Protein AF-A0A6N7LZD3-F1 (afdb_monomer_lite)

Structure (mmCIF, N/CA/C/O backbone):
data_AF-A0A6N7LZD3-F1
#
_entry.id   AF-A0A6N7LZD3-F1
#
loop_
_atom_site.group_PDB
_atom_site.id
_atom_site.type_symbol
_atom_site.label_atom_id
_atom_site.label_alt_id
_atom_site.label_comp_id
_atom_site.label_asym_id
_atom_site.label_entity_id
_atom_site.label_seq_id
_atom_site.pdbx_PDB_ins_code
_atom_site.Cartn_x
_atom_site.Cartn_y
_atom_site.Cartn_z
_atom_site.occupancy
_atom_site.B_iso_or_equiv
_atom_site.auth_seq_id
_atom_site.auth_comp_id
_atom_site.auth_asym_id
_atom_site.auth_atom_id
_atom_site.pdbx_PDB_model_num
ATOM 1 N N . MET A 1 1 ? 17.505 -22.958 -32.531 1.00 41.50 1 MET A N 1
ATOM 2 C CA . MET A 1 1 ? 16.789 -21.996 -31.660 1.00 41.50 1 MET A CA 1
ATOM 3 C C . MET A 1 1 ? 17.776 -21.409 -30.652 1.00 41.50 1 MET A C 1
ATOM 5 O O . MET A 1 1 ? 18.157 -22.106 -29.725 1.00 41.50 1 MET A O 1
ATOM 9 N N . LYS A 1 2 ? 18.274 -20.180 -30.857 1.00 41.81 2 LYS A N 1
ATOM 10 C CA . LYS A 1 2 ? 19.225 -19.525 -29.936 1.00 41.81 2 LYS A CA 1
ATOM 11 C C . LYS A 1 2 ? 18.447 -18.670 -28.931 1.00 41.81 2 LYS A C 1
ATOM 13 O O . LYS A 1 2 ? 18.329 -17.464 -29.113 1.00 41.81 2 LYS A O 1
ATOM 18 N N . PHE A 1 3 ? 17.878 -19.293 -27.900 1.00 49.47 3 PHE A N 1
ATOM 19 C CA . PHE A 1 3 ? 17.382 -18.549 -26.739 1.00 49.47 3 PHE A CA 1
ATOM 20 C C . PHE A 1 3 ? 18.605 -18.029 -25.970 1.00 49.47 3 PHE A C 1
ATOM 22 O O . PHE A 1 3 ? 19.264 -18.779 -25.255 1.00 49.47 3 PHE A O 1
ATOM 29 N N . LYS A 1 4 ? 18.972 -16.762 -26.204 1.00 56.34 4 LYS A N 1
ATOM 30 C CA . LYS A 1 4 ? 20.078 -16.086 -25.514 1.00 56.34 4 LYS A CA 1
ATOM 31 C C . LYS A 1 4 ? 19.777 -16.074 -24.012 1.00 56.34 4 LYS A C 1
ATOM 33 O O . LYS A 1 4 ? 18.821 -15.438 -23.584 1.00 56.34 4 LYS A O 1
ATOM 38 N N . ALA A 1 5 ? 20.610 -16.737 -23.209 1.00 60.00 5 ALA A N 1
ATOM 39 C CA . ALA A 1 5 ? 20.532 -16.717 -21.744 1.00 60.00 5 ALA A CA 1
ATOM 40 C C . ALA A 1 5 ? 20.461 -15.282 -21.170 1.00 60.00 5 ALA A C 1
ATOM 42 O O . ALA A 1 5 ? 19.832 -15.047 -20.142 1.00 60.00 5 ALA A O 1
ATOM 43 N N . SER A 1 6 ? 21.027 -14.310 -21.889 1.00 65.25 6 SER A N 1
ATOM 44 C CA . SER A 1 6 ? 20.969 -12.876 -21.591 1.00 65.25 6 SER A CA 1
ATOM 45 C C . SER A 1 6 ? 19.541 -12.319 -21.492 1.00 65.25 6 SER A C 1
ATOM 47 O O . SER A 1 6 ? 19.271 -11.496 -20.621 1.00 65.25 6 SER A O 1
ATOM 49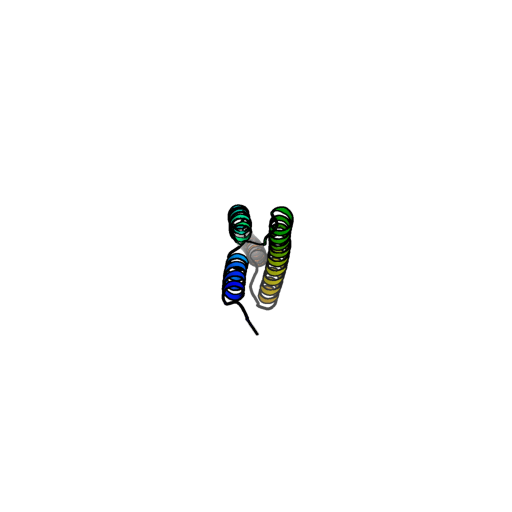 N N . ASP A 1 7 ? 18.605 -12.783 -22.328 1.00 68.44 7 ASP A N 1
ATOM 50 C CA . ASP A 1 7 ? 17.207 -12.326 -22.295 1.00 68.44 7 ASP A CA 1
ATOM 51 C C . ASP A 1 7 ? 16.479 -12.795 -21.033 1.00 68.44 7 ASP A C 1
ATOM 53 O O . ASP A 1 7 ? 15.695 -12.051 -20.443 1.00 68.44 7 ASP A O 1
ATOM 57 N N . LEU A 1 8 ? 16.757 -14.023 -20.591 1.00 73.75 8 LEU A N 1
ATOM 58 C CA . LEU A 1 8 ? 16.199 -14.574 -19.358 1.00 73.75 8 LEU A CA 1
ATOM 59 C C . LEU A 1 8 ? 16.724 -13.818 -18.138 1.00 73.75 8 LEU A C 1
ATOM 61 O O . LEU A 1 8 ? 15.928 -13.424 -17.291 1.00 73.75 8 LEU A O 1
ATOM 65 N N . VAL A 1 9 ? 18.028 -13.541 -18.081 1.00 70.69 9 VAL A N 1
ATOM 66 C CA . VAL A 1 9 ? 18.634 -12.772 -16.982 1.00 70.69 9 VAL A CA 1
ATOM 67 C C . VAL A 1 9 ? 18.059 -11.356 -16.914 1.00 70.69 9 VAL A C 1
ATOM 69 O O . VAL A 1 9 ? 17.639 -10.921 -15.842 1.00 70.69 9 VAL A O 1
ATOM 72 N N . ASN A 1 10 ? 17.941 -10.663 -18.050 1.00 67.31 10 ASN A N 1
ATOM 73 C CA . ASN A 1 10 ? 17.364 -9.317 -18.092 1.00 67.31 10 ASN A CA 1
ATOM 74 C C . ASN A 1 10 ? 15.895 -9.307 -17.652 1.00 67.31 10 ASN A C 1
ATOM 76 O O . ASN A 1 10 ? 15.489 -8.443 -16.877 1.00 67.31 10 ASN A O 1
ATOM 80 N N . ARG A 1 11 ? 15.098 -10.291 -18.084 1.00 65.25 11 ARG A N 1
ATOM 81 C CA . ARG A 1 11 ? 13.690 -10.418 -17.673 1.00 65.25 11 ARG A CA 1
ATOM 82 C C . ARG A 1 11 ? 13.543 -10.768 -16.197 1.00 65.25 11 ARG A C 1
ATOM 84 O O . ARG A 1 11 ? 12.660 -10.218 -15.549 1.00 65.25 11 ARG A O 1
ATOM 91 N N . VAL A 1 12 ? 14.398 -11.636 -15.661 1.00 74.94 12 VAL A N 1
ATOM 92 C CA . VAL A 1 12 ? 14.396 -12.016 -14.240 1.00 74.94 12 VAL A CA 1
ATOM 93 C C . VAL A 1 12 ? 14.809 -10.837 -13.360 1.00 74.94 12 VAL A C 1
ATOM 95 O O . VAL A 1 12 ? 14.147 -10.569 -12.360 1.00 74.94 12 VAL A O 1
ATOM 98 N N . LEU A 1 13 ? 15.832 -10.073 -13.755 1.00 69.06 13 LEU A N 1
ATOM 99 C CA . LEU A 1 13 ? 16.240 -8.856 -13.048 1.00 69.06 13 LEU A CA 1
ATOM 100 C C . LEU A 1 13 ? 15.159 -7.769 -13.111 1.00 69.06 13 LEU A C 1
ATOM 102 O O . LEU A 1 13 ? 14.825 -7.176 -12.086 1.00 69.06 13 LEU A O 1
ATOM 106 N N . LEU A 1 14 ? 14.561 -7.543 -14.284 1.00 67.25 14 LEU A N 1
ATOM 107 C CA . LEU A 1 14 ? 13.444 -6.607 -14.452 1.00 67.25 14 LEU A CA 1
ATOM 108 C C . LEU A 1 14 ? 12.211 -7.033 -13.648 1.00 67.25 14 LEU A C 1
ATOM 110 O O . LEU A 1 14 ? 11.557 -6.183 -13.047 1.00 67.25 14 LEU A O 1
ATOM 114 N N . ALA A 1 15 ? 11.904 -8.329 -13.594 1.00 68.94 15 ALA A N 1
ATOM 115 C CA . ALA A 1 15 ? 10.818 -8.867 -12.780 1.00 68.94 15 ALA A CA 1
ATOM 116 C C . ALA A 1 15 ? 11.109 -8.718 -11.278 1.00 68.94 15 ALA A C 1
ATOM 118 O O . ALA A 1 15 ? 10.227 -8.305 -10.522 1.00 68.94 15 ALA A O 1
ATOM 119 N N . GLY A 1 16 ? 12.352 -8.966 -10.854 1.00 71.44 16 GLY A N 1
ATOM 120 C CA . GLY A 1 16 ? 12.807 -8.753 -9.479 1.00 71.44 16 GLY A CA 1
ATOM 121 C C . GLY A 1 16 ? 12.723 -7.285 -9.049 1.00 71.44 16 GLY A C 1
ATOM 122 O O . GLY A 1 16 ? 12.258 -6.988 -7.950 1.00 71.44 16 GLY A O 1
ATOM 123 N N . LEU A 1 17 ? 13.075 -6.353 -9.938 1.00 66.38 17 LEU A N 1
ATOM 124 C CA . LEU A 1 17 ? 12.925 -4.907 -9.717 1.00 66.38 17 LEU A CA 1
ATOM 125 C C . LEU A 1 17 ? 11.460 -4.444 -9.803 1.00 66.38 17 LEU A C 1
ATOM 127 O O . LEU A 1 17 ? 11.071 -3.498 -9.122 1.00 66.38 17 LEU A O 1
ATOM 131 N N . GLY A 1 18 ? 10.640 -5.127 -10.604 1.00 67.62 18 GLY A N 1
ATOM 132 C CA . GLY A 1 18 ? 9.184 -4.975 -10.665 1.00 67.62 18 GLY A CA 1
ATOM 133 C C . GLY A 1 18 ? 8.496 -5.287 -9.338 1.00 67.62 18 GLY A C 1
ATOM 134 O O . GLY A 1 18 ? 7.633 -4.528 -8.895 1.00 67.62 18 GLY A O 1
ATOM 135 N N . LEU A 1 19 ? 8.907 -6.387 -8.704 1.00 62.19 19 LEU A N 1
ATOM 136 C CA . LEU A 1 19 ? 8.429 -6.833 -7.392 1.00 62.19 19 LEU A CA 1
ATOM 137 C C . LEU A 1 19 ? 8.951 -5.940 -6.257 1.00 62.19 19 LEU A C 1
ATOM 139 O O . LEU A 1 19 ? 8.181 -5.541 -5.384 1.00 62.19 19 LEU A O 1
ATOM 143 N N . ALA A 1 20 ? 10.229 -5.559 -6.299 1.00 65.81 20 ALA A N 1
ATOM 144 C CA . ALA A 1 20 ? 10.840 -4.618 -5.363 1.00 65.81 20 ALA A CA 1
ATOM 145 C C . ALA A 1 20 ? 10.625 -3.158 -5.807 1.00 65.81 20 ALA A C 1
ATOM 147 O O . ALA A 1 20 ? 11.587 -2.440 -6.030 1.00 65.81 20 ALA A O 1
ATOM 148 N N . ALA A 1 21 ? 9.368 -2.736 -5.983 1.00 64.12 21 ALA A N 1
ATOM 149 C CA . ALA A 1 21 ? 8.933 -1.354 -6.238 1.00 64.12 21 ALA A CA 1
ATOM 150 C C . ALA A 1 21 ? 9.915 -0.470 -7.053 1.00 64.12 21 ALA A C 1
ATOM 152 O O . ALA A 1 21 ? 10.786 0.193 -6.487 1.00 64.12 21 ALA A O 1
ATOM 153 N N . LEU A 1 22 ? 9.724 -0.363 -8.378 1.00 68.81 22 LEU A N 1
ATOM 154 C CA . LEU A 1 22 ? 10.499 0.577 -9.206 1.00 68.81 22 LEU A CA 1
ATOM 155 C C . LEU A 1 22 ? 10.416 2.018 -8.661 1.00 68.81 22 LEU A C 1
ATOM 157 O O . LEU A 1 22 ? 9.400 2.706 -8.810 1.00 68.81 22 LEU A O 1
ATOM 161 N N . THR A 1 23 ? 11.516 2.504 -8.085 1.00 74.75 23 THR A N 1
ATOM 162 C CA . THR A 1 23 ? 11.703 3.917 -7.730 1.00 74.75 23 THR A CA 1
ATOM 163 C C . THR A 1 23 ? 12.261 4.705 -8.918 1.00 74.75 23 THR A C 1
ATOM 165 O O . THR A 1 23 ? 12.788 4.130 -9.873 1.00 74.75 23 THR A O 1
ATOM 168 N N . GLN A 1 24 ? 12.164 6.039 -8.877 1.00 76.50 24 GLN A N 1
ATOM 169 C CA . GLN A 1 24 ? 12.690 6.896 -9.952 1.00 76.50 24 GLN A CA 1
ATOM 170 C C . GLN A 1 24 ? 14.193 6.682 -10.192 1.00 76.50 24 GLN A C 1
ATOM 172 O O . GLN A 1 24 ? 14.635 6.673 -11.336 1.00 76.50 24 GLN A O 1
ATOM 177 N N . GLU A 1 25 ? 14.972 6.457 -9.135 1.00 77.25 25 GLU A N 1
ATOM 178 C CA . GLU A 1 25 ? 16.409 6.183 -9.236 1.00 77.25 25 GLU A CA 1
ATOM 179 C C . GLU A 1 25 ? 16.703 4.832 -9.892 1.00 77.25 25 GLU A C 1
ATOM 181 O O . GLU A 1 25 ? 17.599 4.722 -10.728 1.00 77.25 25 GLU A O 1
ATOM 186 N N . ARG A 1 26 ? 15.927 3.794 -9.556 1.00 76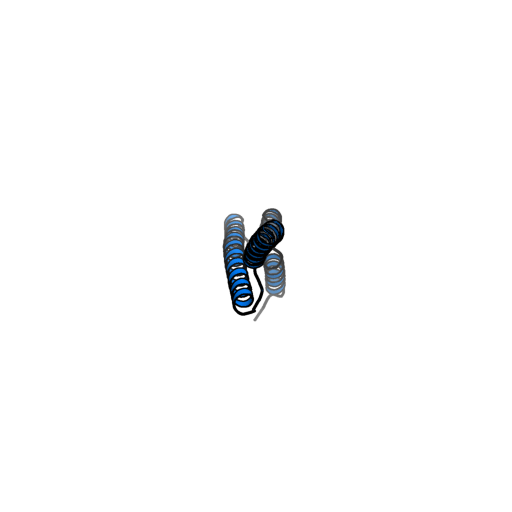.94 26 ARG A N 1
ATOM 187 C CA . ARG A 1 26 ? 16.081 2.459 -10.153 1.00 76.94 26 ARG A CA 1
ATOM 188 C C . ARG A 1 26 ? 15.646 2.448 -11.617 1.00 76.94 26 ARG A C 1
ATOM 190 O O . ARG A 1 26 ? 16.286 1.787 -12.425 1.00 76.94 26 ARG A O 1
ATOM 197 N N . ALA A 1 27 ? 14.630 3.234 -11.970 1.00 78.75 27 ALA A N 1
ATOM 198 C CA . ALA A 1 27 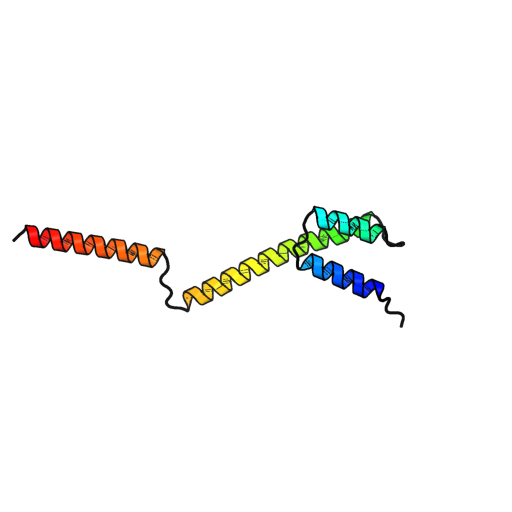? 14.218 3.428 -13.356 1.00 78.75 27 ALA A CA 1
ATOM 199 C C . ALA A 1 27 ? 15.328 4.079 -14.203 1.00 78.75 27 ALA A C 1
ATOM 201 O O . ALA A 1 27 ? 15.583 3.614 -15.309 1.00 78.75 27 ALA A O 1
ATOM 202 N N . LYS A 1 28 ? 16.037 5.091 -13.677 1.00 79.38 28 LYS A N 1
ATOM 203 C CA . LYS A 1 28 ? 17.191 5.702 -14.368 1.00 79.38 28 LYS A CA 1
ATOM 204 C C . LYS A 1 28 ? 18.304 4.682 -14.632 1.00 79.38 28 LYS A C 1
ATOM 206 O O . LYS A 1 28 ? 18.745 4.553 -15.768 1.00 79.38 28 LYS A O 1
ATOM 211 N N . LYS A 1 29 ? 18.670 3.891 -13.616 1.00 80.38 29 LYS A N 1
ATOM 212 C CA . LYS A 1 29 ? 19.676 2.821 -13.751 1.00 80.38 29 LYS A CA 1
ATOM 213 C C . LYS A 1 29 ? 19.274 1.752 -14.767 1.00 80.38 29 LYS A C 1
ATOM 215 O O . LYS A 1 29 ? 20.124 1.251 -15.489 1.00 80.38 29 LYS A O 1
ATOM 220 N N . LEU A 1 30 ? 17.987 1.412 -14.842 1.00 78.75 30 LEU A N 1
ATOM 221 C CA . LEU A 1 30 ? 17.480 0.469 -15.841 1.00 78.75 30 LEU A CA 1
ATOM 222 C C . LEU A 1 30 ? 17.626 1.005 -17.263 1.00 78.75 30 LEU A C 1
ATOM 224 O O . LEU A 1 30 ? 18.026 0.257 -18.149 1.00 78.75 30 LEU A O 1
ATOM 228 N N . VAL A 1 31 ? 17.335 2.290 -17.476 1.00 81.56 31 VAL A N 1
ATOM 229 C CA . VAL A 1 31 ? 17.560 2.929 -18.777 1.00 81.56 31 VAL A CA 1
ATOM 230 C C . VAL A 1 31 ? 19.046 2.885 -19.132 1.00 81.56 31 VAL A C 1
ATOM 232 O O . VAL A 1 31 ? 19.380 2.446 -20.223 1.00 81.56 31 VAL A O 1
ATOM 235 N N . GLU A 1 32 ? 19.945 3.246 -18.215 1.00 80.94 32 GLU A N 1
ATOM 236 C CA . GLU A 1 32 ? 21.398 3.184 -18.450 1.00 80.94 32 GLU A CA 1
ATOM 237 C C . GLU A 1 32 ? 21.887 1.769 -18.797 1.00 80.94 32 GLU A C 1
ATOM 239 O O . GLU A 1 32 ? 22.644 1.598 -19.749 1.00 80.94 32 GLU A O 1
ATOM 244 N N . GLN A 1 33 ? 21.415 0.747 -18.076 1.00 77.88 33 GLN A N 1
ATOM 245 C CA . GLN A 1 33 ? 21.768 -0.653 -18.337 1.00 77.88 33 GLN A CA 1
ATOM 246 C C . GLN A 1 33 ? 21.265 -1.144 -19.693 1.00 77.88 33 GLN A C 1
ATOM 248 O O . GLN A 1 33 ? 21.985 -1.846 -20.395 1.00 77.88 33 GLN A O 1
ATOM 253 N N . LEU A 1 34 ? 20.041 -0.773 -20.069 1.00 76.88 34 LEU A N 1
ATOM 254 C CA . LEU A 1 34 ? 19.468 -1.145 -21.359 1.00 76.88 34 LEU A CA 1
ATOM 255 C C . LEU A 1 34 ? 20.197 -0.450 -22.516 1.00 76.88 34 LEU A C 1
ATOM 257 O O . LEU A 1 34 ? 20.375 -1.067 -23.556 1.00 76.88 34 LEU A O 1
ATOM 261 N N . LEU A 1 35 ? 20.675 0.782 -22.324 1.00 77.69 35 LEU A N 1
ATOM 262 C CA . LEU A 1 35 ? 21.474 1.508 -23.319 1.00 77.69 35 LEU A CA 1
ATOM 263 C C . LEU A 1 35 ? 22.916 1.025 -23.443 1.00 77.69 35 LEU A C 1
ATOM 265 O O . LEU A 1 35 ? 23.531 1.234 -24.484 1.00 77.69 35 LEU A O 1
ATOM 269 N N . ALA A 1 36 ? 23.452 0.394 -22.399 1.00 75.31 36 ALA A N 1
ATOM 270 C CA . ALA A 1 36 ? 24.755 -0.261 -22.448 1.00 75.31 36 ALA A CA 1
ATOM 271 C C . ALA A 1 36 ? 24.736 -1.542 -23.303 1.00 75.31 36 ALA A C 1
ATOM 273 O O . ALA A 1 36 ? 25.791 -2.027 -23.706 1.00 75.31 36 ALA A O 1
ATOM 274 N N . ILE A 1 37 ? 23.550 -2.091 -23.589 1.00 77.12 37 ILE A N 1
ATOM 275 C CA . ILE A 1 37 ? 23.384 -3.206 -24.519 1.00 77.12 37 ILE A CA 1
ATOM 276 C C . ILE A 1 37 ? 23.365 -2.630 -25.941 1.00 77.12 37 ILE A C 1
ATOM 278 O O . ILE A 1 37 ? 22.461 -1.873 -26.302 1.00 77.12 37 ILE A O 1
ATOM 282 N N . GLU A 1 38 ? 24.358 -2.993 -26.760 1.00 58.69 38 GLU A N 1
ATOM 283 C CA . GLU A 1 38 ? 24.399 -2.618 -28.178 1.00 58.69 38 GLU A CA 1
ATOM 284 C C . GLU A 1 38 ? 23.097 -3.034 -28.883 1.00 58.69 38 GLU A C 1
ATOM 286 O O . GLU A 1 38 ? 22.733 -4.212 -28.912 1.00 58.69 38 GLU A O 1
ATOM 291 N N . GLY A 1 39 ? 22.383 -2.048 -29.434 1.00 64.81 39 GLY A N 1
ATOM 292 C CA . GLY A 1 39 ? 21.115 -2.236 -30.148 1.00 64.81 39 GLY A CA 1
ATOM 293 C C . GLY A 1 39 ? 19.901 -1.532 -29.533 1.00 64.81 39 GLY A C 1
ATOM 294 O O . GLY A 1 39 ? 18.844 -1.521 -30.159 1.00 64.81 39 GLY A O 1
ATOM 295 N N . ALA A 1 40 ? 20.023 -0.918 -28.352 1.00 64.62 40 ALA A N 1
ATOM 296 C CA . ALA A 1 40 ? 18.920 -0.193 -27.719 1.00 64.62 40 ALA A CA 1
ATOM 297 C C . ALA A 1 40 ? 18.958 1.320 -28.018 1.00 64.62 40 ALA A C 1
ATOM 299 O O . ALA A 1 40 ? 19.906 2.027 -27.672 1.00 64.62 40 ALA A O 1
ATOM 300 N N . GLY A 1 41 ? 17.896 1.851 -28.632 1.00 72.00 41 GLY A N 1
ATOM 301 C CA . GLY A 1 41 ? 17.744 3.289 -28.861 1.00 72.00 41 GLY A CA 1
ATOM 302 C C . GLY A 1 41 ? 17.445 4.060 -27.566 1.00 72.00 41 GLY A C 1
ATOM 303 O O . GLY A 1 41 ? 16.556 3.679 -26.799 1.00 72.00 41 GLY A O 1
ATOM 304 N N . LYS A 1 42 ? 18.138 5.190 -27.337 1.00 71.88 42 LYS A N 1
ATOM 305 C CA . LYS A 1 42 ? 17.955 6.082 -26.164 1.00 71.88 42 LYS A CA 1
ATOM 306 C C . LYS A 1 42 ? 16.500 6.470 -25.890 1.00 71.88 42 LYS A C 1
ATOM 308 O O . LYS A 1 42 ? 16.059 6.406 -24.743 1.00 71.88 42 LYS A O 1
ATOM 313 N N . GLY A 1 43 ? 15.754 6.841 -26.930 1.00 76.00 43 GLY A N 1
ATOM 314 C CA . GLY A 1 43 ? 14.360 7.278 -26.800 1.00 76.00 43 GLY A CA 1
ATOM 315 C C . GLY A 1 43 ? 13.388 6.143 -26.469 1.00 76.00 43 GLY A C 1
ATOM 316 O O . GLY A 1 43 ? 12.605 6.253 -25.526 1.00 76.00 43 GLY A O 1
ATOM 317 N N . GLU A 1 44 ? 13.467 5.035 -27.206 1.00 76.12 44 GLU A N 1
ATOM 318 C CA . GLU A 1 44 ? 12.553 3.890 -27.061 1.00 76.12 44 GLU A CA 1
ATOM 319 C C . GLU A 1 44 ? 12.707 3.207 -25.700 1.00 76.12 44 GLU A C 1
ATOM 321 O O . GLU A 1 44 ? 11.726 2.862 -25.040 1.00 76.12 44 GLU A O 1
ATOM 326 N N . THR A 1 45 ? 13.947 3.102 -25.230 1.00 76.12 45 THR A N 1
ATOM 327 C CA . THR A 1 45 ? 14.283 2.477 -23.949 1.00 76.12 45 THR A CA 1
ATOM 328 C C . THR A 1 45 ? 13.726 3.264 -22.763 1.00 76.12 45 THR A C 1
ATOM 330 O O . THR A 1 45 ? 13.108 2.696 -21.858 1.00 76.12 45 THR A O 1
ATOM 333 N N . ALA A 1 46 ? 13.901 4.588 -22.768 1.00 79.44 46 ALA A N 1
ATOM 334 C CA . ALA A 1 46 ? 13.372 5.458 -21.722 1.00 79.44 46 ALA A CA 1
ATOM 335 C C . ALA A 1 46 ? 11.834 5.471 -21.707 1.00 79.44 46 ALA A C 1
ATOM 337 O O . ALA A 1 46 ? 11.225 5.446 -20.632 1.00 79.44 46 ALA A O 1
ATOM 338 N N . ALA A 1 47 ? 11.204 5.457 -22.886 1.00 83.00 47 ALA A N 1
ATOM 339 C CA . ALA A 1 47 ? 9.752 5.379 -23.015 1.00 83.00 47 ALA A CA 1
ATOM 340 C C . ALA A 1 47 ? 9.202 4.052 -22.465 1.00 83.00 47 ALA A C 1
ATOM 342 O O . ALA A 1 47 ? 8.262 4.064 -21.666 1.00 83.00 47 ALA A O 1
ATOM 343 N N . PHE A 1 48 ? 9.835 2.927 -22.808 1.00 83.19 48 PHE A N 1
ATOM 344 C CA . PHE A 1 48 ? 9.446 1.596 -22.339 1.00 83.19 48 PHE A CA 1
ATOM 345 C C . PHE A 1 48 ? 9.531 1.466 -20.811 1.00 83.19 48 PHE A C 1
ATOM 347 O O . PHE A 1 48 ? 8.569 1.050 -20.158 1.00 83.19 48 PHE A O 1
ATOM 354 N N . VAL A 1 49 ? 10.648 1.893 -20.211 1.00 82.00 49 VAL A N 1
ATOM 355 C CA . VAL A 1 49 ? 10.807 1.891 -18.746 1.00 82.00 49 VAL A CA 1
ATOM 356 C C . VAL A 1 49 ? 9.802 2.842 -18.086 1.00 82.00 49 VAL A C 1
ATOM 358 O O . VAL A 1 49 ? 9.186 2.491 -17.077 1.00 82.00 49 VAL A O 1
ATOM 361 N N . GLY A 1 50 ? 9.572 4.024 -18.663 1.00 82.25 50 GLY A N 1
ATOM 362 C CA . GLY A 1 50 ? 8.573 4.975 -18.170 1.00 82.25 50 GLY A CA 1
ATOM 363 C C . GLY A 1 50 ? 7.151 4.404 -18.173 1.00 82.25 50 GLY A C 1
ATOM 364 O O . GLY A 1 50 ? 6.390 4.606 -17.218 1.00 82.25 50 GLY A O 1
ATOM 365 N N . GLU A 1 51 ? 6.792 3.651 -19.210 1.00 82.75 51 GLU A N 1
ATOM 366 C CA . GLU A 1 51 ? 5.501 2.976 -19.300 1.00 82.75 51 GLU A CA 1
ATOM 367 C C . GLU A 1 51 ? 5.378 1.833 -18.284 1.00 82.75 51 GLU A C 1
ATOM 369 O O . GLU A 1 51 ? 4.354 1.732 -17.598 1.00 82.75 51 GLU A O 1
ATOM 374 N N . LEU A 1 52 ? 6.432 1.032 -18.108 1.00 83.06 52 LEU A N 1
ATOM 375 C CA . LEU A 1 52 ? 6.496 -0.009 -17.079 1.00 83.06 52 LEU A CA 1
ATOM 376 C C . LEU A 1 52 ? 6.299 0.563 -15.673 1.00 83.06 52 LEU A C 1
ATOM 378 O O . LEU A 1 52 ? 5.497 0.030 -14.905 1.00 83.06 52 LEU A O 1
ATOM 382 N N . VAL A 1 53 ? 6.950 1.683 -15.344 1.00 81.44 53 VAL A N 1
ATOM 383 C CA . VAL A 1 53 ? 6.772 2.365 -14.050 1.00 81.44 53 VAL A CA 1
ATOM 384 C C . VAL A 1 53 ? 5.325 2.832 -13.873 1.00 81.44 53 VAL A C 1
ATOM 386 O O . VAL A 1 53 ? 4.731 2.630 -12.809 1.00 81.44 53 VAL A O 1
ATOM 389 N N . LYS A 1 54 ? 4.725 3.443 -14.903 1.00 83.25 54 LYS A N 1
ATOM 390 C CA . LYS A 1 54 ? 3.325 3.899 -14.853 1.00 83.25 54 LYS A CA 1
ATOM 391 C C . LYS A 1 54 ? 2.358 2.731 -14.652 1.00 83.25 54 LYS A C 1
ATOM 393 O O . LYS A 1 54 ? 1.472 2.814 -13.795 1.00 83.25 54 LYS A O 1
ATOM 398 N N . ARG A 1 55 ? 2.531 1.641 -15.406 1.00 83.75 55 ARG A N 1
ATOM 399 C CA . ARG A 1 55 ? 1.715 0.424 -15.280 1.00 83.75 55 ARG A CA 1
ATOM 400 C C . ARG A 1 55 ? 1.903 -0.220 -13.905 1.00 83.75 55 ARG A C 1
ATOM 402 O O . ARG A 1 55 ? 0.906 -0.502 -13.247 1.00 83.75 55 ARG A O 1
ATOM 409 N N . GLY A 1 56 ? 3.142 -0.343 -13.428 1.00 81.31 56 GLY A N 1
ATOM 410 C CA . GLY A 1 56 ? 3.478 -0.874 -12.104 1.00 81.31 56 GLY A CA 1
ATOM 411 C C . GLY A 1 56 ? 2.794 -0.111 -10.970 1.00 81.31 56 GLY A C 1
ATOM 412 O O . GLY A 1 56 ? 2.099 -0.720 -10.159 1.00 81.31 56 GLY A O 1
ATOM 413 N N . LYS A 1 57 ? 2.868 1.228 -10.969 1.00 79.81 57 LYS A N 1
ATOM 414 C CA . LYS A 1 57 ? 2.168 2.072 -9.978 1.00 79.81 57 LYS A CA 1
ATOM 415 C C . LYS A 1 57 ? 0.650 1.880 -10.006 1.00 79.81 57 LYS A C 1
ATOM 417 O O . LYS A 1 57 ? 0.009 1.812 -8.957 1.00 79.81 57 LYS A O 1
ATOM 422 N N . LYS A 1 58 ? 0.058 1.781 -11.201 1.00 83.25 58 LYS A N 1
ATOM 423 C CA . LYS A 1 58 ? -1.388 1.564 -11.361 1.00 83.25 58 LYS A CA 1
ATOM 424 C C . LYS A 1 58 ? -1.806 0.186 -10.841 1.00 83.25 58 LYS A C 1
ATOM 426 O O . LYS A 1 58 ? -2.826 0.082 -10.163 1.00 83.25 58 LYS A O 1
ATOM 431 N N . THR A 1 59 ? -1.015 -0.846 -11.122 1.00 80.75 59 THR A N 1
ATOM 432 C CA . THR A 1 59 ? -1.243 -2.212 -10.634 1.00 80.75 59 THR A CA 1
ATOM 433 C C . THR A 1 59 ? -1.065 -2.301 -9.122 1.00 80.75 59 THR A C 1
ATOM 435 O O . THR A 1 59 ? -1.943 -2.836 -8.456 1.00 80.75 59 THR A O 1
ATOM 438 N N . GLN A 1 60 ? -0.015 -1.699 -8.558 1.00 80.88 60 GLN A N 1
ATOM 439 C CA . GLN A 1 60 ? 0.209 -1.647 -7.110 1.00 80.88 60 GLN A CA 1
ATOM 440 C C . GLN A 1 60 ? -0.977 -1.006 -6.379 1.00 80.88 60 GLN A C 1
ATOM 442 O O . GLN A 1 60 ? -1.441 -1.540 -5.375 1.00 80.88 60 GLN A O 1
ATOM 447 N N . LYS A 1 61 ? -1.509 0.108 -6.903 1.00 83.06 61 LYS A N 1
ATOM 448 C CA . LYS A 1 61 ? -2.682 0.771 -6.319 1.00 83.06 61 LYS A CA 1
ATOM 449 C C . LYS A 1 61 ? -3.920 -0.129 -6.356 1.00 83.06 61 LYS A C 1
ATOM 451 O O . LYS A 1 61 ? -4.558 -0.316 -5.329 1.00 83.06 61 LYS A O 1
ATOM 456 N N . LYS A 1 62 ? -4.209 -0.745 -7.509 1.00 84.19 62 LYS A N 1
ATOM 457 C CA . LYS A 1 62 ? -5.334 -1.686 -7.658 1.00 84.19 62 LYS A CA 1
ATOM 458 C C . LYS A 1 62 ? -5.214 -2.899 -6.734 1.00 84.19 62 LYS A C 1
ATOM 460 O O . LYS A 1 62 ? -6.209 -3.295 -6.140 1.00 84.19 62 LYS A O 1
ATOM 465 N N . LEU A 1 63 ? -4.016 -3.471 -6.605 1.00 85.56 63 LEU A N 1
ATOM 466 C CA . LEU A 1 63 ? -3.750 -4.576 -5.683 1.00 85.56 63 LEU A CA 1
ATOM 467 C C . LEU A 1 63 ? -3.938 -4.137 -4.229 1.00 85.56 63 LEU A C 1
ATOM 469 O O . LEU A 1 63 ? -4.587 -4.841 -3.467 1.00 85.56 63 LEU A O 1
ATOM 473 N N . GLY A 1 64 ? -3.443 -2.954 -3.858 1.00 83.44 64 GLY A N 1
ATOM 474 C CA . GLY A 1 64 ? -3.659 -2.388 -2.528 1.00 83.44 64 GLY A CA 1
ATOM 475 C C . GLY A 1 64 ? -5.140 -2.177 -2.209 1.00 83.44 64 GLY A C 1
ATOM 476 O O . GLY A 1 64 ? -5.577 -2.494 -1.106 1.00 83.44 64 GLY A O 1
ATOM 477 N N . ASP A 1 65 ? -5.924 -1.689 -3.172 1.00 87.94 65 ASP A N 1
ATOM 478 C CA . ASP A 1 65 ? -7.368 -1.496 -3.010 1.00 87.94 65 ASP A CA 1
ATOM 479 C C . ASP A 1 65 ? -8.120 -2.836 -2.918 1.00 87.94 65 ASP A C 1
ATOM 481 O O . ASP A 1 65 ? -9.013 -2.977 -2.081 1.00 87.94 65 ASP A O 1
ATOM 485 N N . LEU A 1 66 ? -7.725 -3.842 -3.709 1.00 87.88 66 LEU A N 1
ATOM 486 C CA . LEU A 1 66 ? -8.253 -5.209 -3.621 1.00 87.88 66 LEU A CA 1
ATOM 487 C C . LEU A 1 66 ? -7.959 -5.842 -2.261 1.00 87.88 66 LEU A C 1
ATOM 489 O O . LEU A 1 66 ? -8.882 -6.311 -1.609 1.00 87.88 66 LEU A O 1
ATOM 493 N N . VAL A 1 67 ? -6.707 -5.796 -1.799 1.00 88.25 67 VAL A N 1
ATOM 494 C CA . VAL A 1 67 ? -6.315 -6.339 -0.489 1.00 88.25 67 VAL A CA 1
ATOM 495 C C . VAL A 1 67 ? -7.068 -5.630 0.632 1.00 88.25 67 VAL A C 1
ATOM 497 O O . VAL A 1 67 ? -7.605 -6.291 1.514 1.00 88.25 67 VAL A O 1
ATOM 500 N N . LYS A 1 68 ? -7.177 -4.295 0.593 1.00 85.62 68 LYS A N 1
ATOM 501 C CA . LYS A 1 68 ? -7.976 -3.546 1.577 1.00 85.62 68 LYS A CA 1
ATOM 502 C C . LYS A 1 68 ? -9.435 -3.986 1.579 1.00 85.62 68 LYS A C 1
ATOM 504 O O . LYS A 1 68 ? -10.010 -4.126 2.653 1.00 85.62 68 LYS A O 1
ATOM 509 N N . LYS A 1 69 ? -10.031 -4.188 0.401 1.00 85.69 69 LYS A N 1
ATOM 510 C CA . LYS A 1 69 ? -11.422 -4.628 0.268 1.00 85.69 69 LYS A CA 1
ATOM 511 C C . LYS A 1 69 ? -11.613 -6.050 0.792 1.00 85.69 69 LYS A C 1
ATOM 513 O O . LYS A 1 69 ? -12.577 -6.287 1.510 1.00 85.69 69 LYS A O 1
ATOM 518 N N . GLU A 1 70 ? -10.689 -6.953 0.486 1.00 85.19 70 GLU A N 1
ATOM 519 C CA . GLU A 1 70 ? -10.739 -8.344 0.937 1.00 85.19 70 GLU A CA 1
ATOM 520 C C . GLU A 1 70 ? -10.567 -8.432 2.457 1.00 85.19 70 GLU A C 1
ATOM 522 O O . GLU A 1 70 ? -11.377 -9.051 3.137 1.00 85.19 70 GLU A O 1
ATOM 527 N N . VAL A 1 71 ? -9.588 -7.713 3.018 1.00 85.75 71 VAL A N 1
ATOM 528 C CA . VAL A 1 71 ? -9.372 -7.626 4.471 1.00 85.75 71 VAL A CA 1
ATOM 529 C C . VAL A 1 71 ? -10.573 -6.986 5.166 1.00 85.75 71 VAL A C 1
ATOM 531 O O . VAL A 1 71 ? -11.019 -7.494 6.189 1.00 85.75 71 VAL A O 1
ATOM 534 N N . ALA A 1 72 ? -11.139 -5.910 4.612 1.00 80.12 72 ALA A N 1
ATOM 535 C CA . ALA A 1 72 ? -12.359 -5.305 5.145 1.00 80.12 72 ALA A CA 1
ATOM 536 C C . ALA A 1 72 ? -13.560 -6.264 5.071 1.00 80.12 72 ALA A C 1
ATOM 538 O O . ALA A 1 72 ? -14.359 -6.297 6.002 1.00 80.12 72 ALA A O 1
ATOM 539 N N . GLY A 1 73 ? -13.668 -7.057 4.001 1.00 80.75 73 GLY A N 1
ATOM 540 C CA . GLY A 1 73 ? -14.705 -8.073 3.821 1.00 80.75 73 GLY A CA 1
ATOM 541 C C . GLY A 1 73 ? -14.551 -9.280 4.746 1.00 80.75 73 GLY A C 1
ATOM 542 O O . GLY A 1 73 ? -15.546 -9.873 5.150 1.00 80.75 73 GLY A O 1
ATOM 543 N N . ILE A 1 74 ? -13.321 -9.646 5.110 1.00 80.62 74 ILE A N 1
ATOM 544 C CA . ILE A 1 74 ? -13.058 -10.658 6.138 1.00 80.62 74 ILE A CA 1
ATOM 545 C C . ILE A 1 74 ? -13.411 -10.082 7.510 1.00 80.62 74 ILE A C 1
ATOM 547 O O . ILE A 1 74 ? -14.180 -10.692 8.242 1.00 80.62 74 ILE A O 1
ATOM 551 N N . LEU A 1 75 ? -12.934 -8.876 7.834 1.00 74.25 75 LEU A N 1
ATOM 552 C CA . LEU A 1 75 ? -13.233 -8.205 9.104 1.00 74.25 75 LEU A CA 1
ATOM 553 C C . LEU A 1 75 ? -14.730 -7.946 9.320 1.00 74.25 75 LEU A C 1
ATOM 555 O O . LEU A 1 75 ? -15.147 -7.863 10.466 1.00 74.25 75 LEU A O 1
ATOM 559 N N . SER A 1 76 ? -15.531 -7.822 8.258 1.00 69.75 76 SER A N 1
ATOM 560 C CA . SER A 1 76 ? -16.990 -7.699 8.369 1.00 69.75 76 SER A CA 1
ATOM 561 C C . SER A 1 76 ? -17.726 -9.036 8.485 1.00 69.75 76 SER A C 1
ATOM 563 O O . SER A 1 76 ? -18.884 -9.046 8.893 1.00 69.75 76 SER A O 1
ATOM 565 N N . LYS A 1 77 ? -17.092 -10.151 8.096 1.00 68.88 77 LYS A N 1
ATOM 566 C CA . LYS A 1 77 ? -17.638 -11.516 8.217 1.00 68.88 77 LYS A CA 1
ATOM 567 C C . LYS A 1 77 ? -17.251 -12.202 9.525 1.00 68.88 77 LYS A C 1
ATOM 569 O O . LYS A 1 77 ? -17.880 -13.185 9.898 1.00 68.88 77 LYS A O 1
ATOM 574 N N . VAL A 1 78 ? -16.204 -11.722 10.184 1.00 69.56 78 VAL A N 1
ATOM 575 C CA . VAL A 1 78 ? -15.815 -12.141 11.532 1.00 69.56 78 VAL A CA 1
ATOM 576 C C . VAL A 1 78 ? -16.501 -11.192 12.519 1.00 69.56 78 VAL A C 1
ATOM 578 O O . VAL A 1 78 ? -16.571 -9.998 12.240 1.00 69.56 78 VAL A O 1
ATOM 581 N N . ASP A 1 79 ? -16.981 -11.688 13.666 1.00 63.66 79 ASP A N 1
ATOM 582 C CA . ASP A 1 79 ? -17.556 -10.881 14.763 1.00 63.66 79 ASP A CA 1
ATOM 583 C C . ASP A 1 79 ? -16.486 -10.012 15.460 1.00 63.66 79 ASP A C 1
ATOM 585 O O . ASP A 1 79 ? -16.244 -10.089 16.667 1.00 63.66 79 ASP A O 1
ATOM 589 N N . PHE A 1 80 ? -15.773 -9.194 14.690 1.00 67.31 80 PHE A N 1
ATOM 590 C CA . PHE A 1 80 ? -14.729 -8.321 15.183 1.00 67.31 80 PHE A CA 1
ATOM 591 C C . PHE A 1 80 ? -15.335 -6.954 15.493 1.00 67.31 80 PHE A C 1
ATOM 593 O O . PHE A 1 80 ? -15.641 -6.170 14.593 1.00 67.31 80 PHE A O 1
ATOM 600 N N . ALA A 1 81 ? -15.514 -6.656 16.782 1.00 68.19 81 ALA A N 1
ATOM 601 C CA . ALA A 1 81 ? -16.013 -5.357 17.216 1.00 68.19 81 ALA A CA 1
ATOM 602 C C . ALA A 1 81 ? -15.078 -4.243 16.721 1.00 68.19 81 ALA A C 1
ATOM 604 O O . ALA A 1 81 ? -13.887 -4.203 17.054 1.00 68.19 81 ALA A O 1
ATOM 605 N N . SER A 1 82 ? -15.607 -3.312 15.925 1.00 74.31 82 SER A N 1
ATOM 606 C CA . SER A 1 82 ? -14.816 -2.178 15.463 1.00 74.31 82 SER A CA 1
ATOM 607 C C . SER A 1 82 ? -14.520 -1.230 16.631 1.00 74.31 82 SER A C 1
ATOM 609 O O . SER A 1 82 ? -15.249 -1.168 17.625 1.00 74.31 82 SER A O 1
ATOM 611 N N . LYS A 1 83 ? -13.483 -0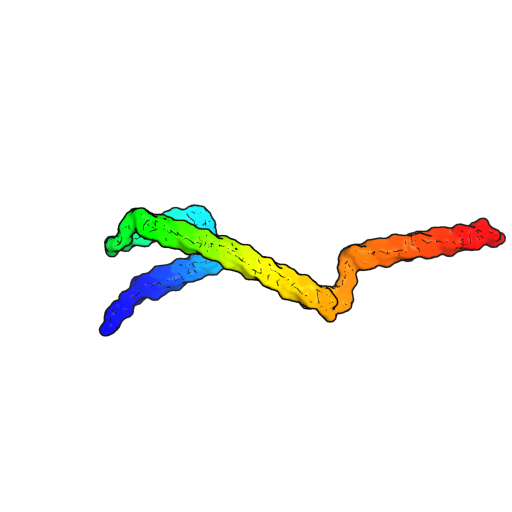.391 16.496 1.00 77.06 83 LYS A N 1
ATOM 612 C CA . LYS A 1 83 ? -13.207 0.673 17.483 1.00 77.06 83 LYS A CA 1
ATOM 613 C C . LYS A 1 83 ? -14.423 1.581 17.725 1.00 77.06 83 LYS A C 1
ATOM 615 O O . LYS A 1 83 ? -14.577 2.111 18.822 1.00 77.06 83 LYS A O 1
ATOM 620 N N . LYS A 1 84 ? -15.285 1.767 16.715 1.00 77.06 84 LYS A N 1
ATOM 621 C CA . LYS A 1 84 ? -16.525 2.547 16.846 1.00 77.06 84 LYS A CA 1
ATOM 622 C C . LYS A 1 84 ? -17.550 1.832 17.723 1.00 77.06 84 LYS A C 1
ATOM 624 O O . LYS A 1 84 ? -18.166 2.490 18.559 1.00 77.06 84 LYS A O 1
ATOM 629 N N . ASP A 1 85 ? -17.689 0.520 17.568 1.00 77.12 85 ASP A N 1
ATOM 630 C CA . ASP A 1 85 ? -18.638 -0.286 18.342 1.00 77.12 85 ASP A CA 1
ATOM 631 C C . ASP A 1 85 ? -18.245 -0.303 19.823 1.00 77.12 85 ASP A C 1
ATOM 633 O O . ASP A 1 85 ? -19.083 -0.064 20.694 1.00 77.12 85 ASP A O 1
ATOM 637 N N . ILE A 1 86 ? -16.945 -0.447 20.109 1.00 83.56 86 ILE A N 1
ATOM 638 C CA . ILE A 1 86 ? -16.395 -0.363 21.472 1.00 83.56 86 ILE A CA 1
ATOM 639 C C . ILE A 1 86 ? -16.675 1.017 22.091 1.00 83.56 86 ILE A C 1
ATOM 641 O O . ILE A 1 86 ? -17.189 1.106 23.206 1.00 83.56 86 ILE A O 1
ATOM 645 N N . ALA A 1 87 ? -16.423 2.103 21.355 1.00 83.94 87 ALA A N 1
ATOM 646 C CA . ALA A 1 87 ? -16.680 3.459 21.845 1.00 83.94 87 ALA A CA 1
ATOM 647 C C . ALA A 1 87 ? -18.180 3.728 22.098 1.00 83.94 87 ALA A C 1
ATOM 649 O O . ALA A 1 87 ? -18.554 4.428 23.047 1.00 83.94 87 ALA A O 1
ATOM 650 N N . GLN A 1 88 ? -19.070 3.175 21.265 1.00 86.44 88 GLN A N 1
ATOM 651 C CA . GLN A 1 88 ? -20.515 3.262 21.488 1.00 86.44 88 GLN A CA 1
ATOM 652 C C . GLN A 1 88 ? -20.951 2.484 22.734 1.00 86.44 88 GLN A C 1
ATOM 654 O O . GLN A 1 88 ? -21.786 2.986 23.500 1.00 86.44 88 GLN A O 1
ATOM 659 N N . LEU A 1 89 ? -20.376 1.301 22.958 1.00 85.75 89 LEU A N 1
ATOM 660 C CA . LEU A 1 89 ? -20.619 0.495 24.152 1.00 85.75 89 LEU A CA 1
ATOM 661 C C . LEU A 1 89 ? -20.146 1.219 25.418 1.00 85.75 89 LEU A C 1
ATOM 663 O O . LEU A 1 89 ? -20.948 1.367 26.341 1.00 85.75 89 LEU A O 1
ATOM 667 N N . GLU A 1 90 ? -18.939 1.790 25.438 1.00 89.88 90 GLU A N 1
ATOM 668 C CA . GLU A 1 90 ? -18.458 2.606 26.567 1.00 89.88 90 GLU A CA 1
ATOM 669 C C . GLU A 1 90 ? -19.407 3.767 26.885 1.00 89.88 90 GLU A C 1
ATOM 671 O O . GLU A 1 90 ? -19.762 4.010 28.042 1.00 89.88 90 GLU A O 1
ATOM 676 N N . LYS A 1 91 ? -19.872 4.488 25.858 1.00 89.56 91 LYS A N 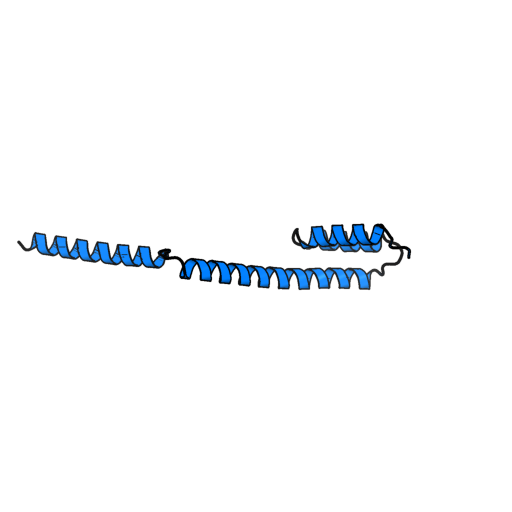1
ATOM 677 C CA . LYS A 1 91 ? -20.785 5.624 26.050 1.00 89.56 91 LYS A CA 1
ATOM 678 C C . LYS A 1 91 ? -22.135 5.180 26.617 1.00 89.56 91 LYS A C 1
ATOM 680 O O . LYS A 1 91 ? -22.737 5.914 27.409 1.00 89.56 91 LYS A O 1
ATOM 685 N N . ARG A 1 92 ? -22.633 4.003 26.220 1.00 90.06 92 ARG A N 1
ATOM 686 C CA . ARG A 1 92 ? -23.850 3.404 26.794 1.00 90.06 92 ARG A CA 1
ATOM 687 C C . ARG A 1 92 ? -23.628 2.985 28.245 1.00 90.06 92 ARG A C 1
ATOM 689 O O . ARG A 1 92 ? -24.468 3.330 29.075 1.00 90.06 92 ARG A O 1
ATOM 696 N N . ILE A 1 93 ? -22.504 2.338 28.554 1.00 91.25 93 ILE A N 1
ATOM 697 C CA . ILE A 1 93 ? -22.136 1.920 29.915 1.00 91.25 93 ILE A CA 1
ATOM 698 C C . ILE A 1 93 ? -22.081 3.137 30.844 1.00 91.25 93 ILE A C 1
ATOM 700 O O . ILE A 1 93 ? -22.840 3.192 31.810 1.00 91.25 93 ILE A O 1
ATOM 704 N N . ARG A 1 94 ? -21.340 4.190 30.475 1.00 88.62 94 ARG A N 1
ATOM 705 C CA . ARG A 1 94 ? -21.254 5.427 31.277 1.00 88.62 94 ARG A CA 1
ATOM 706 C C . ARG A 1 94 ? -22.620 6.074 31.531 1.00 88.62 94 ARG A C 1
ATOM 708 O O . ARG A 1 94 ? -22.895 6.569 32.623 1.00 88.62 94 ARG A O 1
ATOM 715 N N . LYS A 1 95 ? -23.517 6.075 30.535 1.00 89.19 95 LYS A N 1
ATOM 716 C CA . LYS A 1 95 ? -24.890 6.595 30.700 1.00 89.19 95 LYS A CA 1
ATOM 717 C C . LYS A 1 95 ? -25.717 5.752 31.672 1.00 89.19 95 LYS A C 1
ATOM 719 O O . LYS A 1 95 ? -26.526 6.311 32.416 1.00 89.19 95 LYS A O 1
ATOM 724 N N . LEU A 1 96 ? -25.564 4.430 31.643 1.00 88.06 96 LEU A N 1
ATOM 725 C CA . LEU A 1 96 ? -26.268 3.517 32.544 1.00 88.06 96 LEU A CA 1
ATOM 726 C C . LEU A 1 96 ? -25.745 3.638 33.979 1.00 88.06 96 LEU A C 1
ATOM 728 O O . LEU A 1 96 ? -26.551 3.724 34.907 1.00 88.06 96 LEU A O 1
ATOM 732 N N . GLU A 1 97 ? -24.431 3.747 34.156 1.00 86.81 97 GLU A N 1
ATOM 733 C CA . GLU A 1 97 ? -23.791 3.993 35.454 1.00 86.81 97 GLU A CA 1
ATOM 734 C C . GLU A 1 97 ? -24.253 5.317 36.070 1.00 86.81 97 GLU A C 1
ATOM 736 O O . GLU A 1 97 ? -24.660 5.352 37.234 1.00 86.81 97 GLU A O 1
ATOM 741 N N . ALA A 1 98 ? -24.302 6.388 35.269 1.00 83.88 98 ALA A N 1
ATOM 742 C CA . ALA A 1 98 ? -24.809 7.693 35.695 1.00 83.88 98 ALA A CA 1
ATOM 743 C C . ALA A 1 98 ? -26.299 7.654 36.089 1.00 83.88 98 ALA A C 1
ATOM 745 O O . ALA A 1 98 ? -26.732 8.344 37.016 1.00 83.88 98 ALA A O 1
ATOM 746 N N . LYS A 1 99 ? -27.117 6.847 35.398 1.00 80.81 99 LYS A N 1
ATOM 747 C CA . LYS A 1 99 ? -28.532 6.648 35.758 1.00 80.81 99 LYS A CA 1
ATOM 748 C C . LYS A 1 99 ? -28.685 5.852 37.053 1.00 80.81 99 LYS A C 1
ATOM 750 O O . LYS A 1 99 ? -29.537 6.211 37.866 1.00 80.81 99 LYS A O 1
ATOM 755 N N . A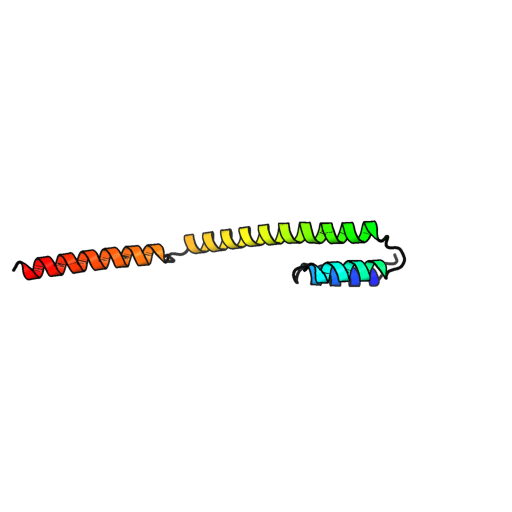RG A 1 100 ? -27.874 4.807 37.264 1.00 77.81 100 ARG A N 1
ATOM 756 C CA . ARG A 1 100 ? -27.872 4.041 38.521 1.00 77.81 100 ARG A CA 1
ATOM 757 C C . ARG A 1 100 ? -27.501 4.933 39.701 1.00 77.81 100 ARG A C 1
ATOM 759 O O . ARG A 1 100 ? -28.287 5.020 40.634 1.00 77.81 100 ARG A O 1
ATOM 766 N N . THR A 1 101 ? -26.397 5.671 39.619 1.00 71.88 101 THR A N 1
ATOM 767 C CA . THR A 1 101 ? -25.950 6.576 40.699 1.00 71.88 101 THR A CA 1
ATOM 768 C C . THR A 1 101 ? -26.971 7.665 41.038 1.00 71.88 101 THR A C 1
ATOM 770 O O . THR A 1 101 ? -27.193 7.950 42.215 1.00 71.88 101 THR A O 1
ATOM 773 N N . LYS A 1 102 ? -27.664 8.239 40.044 1.00 69.88 102 LYS A N 1
ATOM 774 C CA . LYS A 1 102 ? -28.767 9.191 40.292 1.00 69.88 102 LYS A CA 1
ATOM 775 C C . LYS A 1 102 ? -29.970 8.560 40.997 1.00 69.88 102 LYS A C 1
ATOM 777 O O . LYS A 1 102 ? -30.650 9.243 41.756 1.00 69.88 102 LYS A O 1
ATOM 782 N N . ARG A 1 103 ? -30.252 7.281 40.738 1.00 68.00 103 ARG A N 1
ATOM 783 C CA . ARG A 1 103 ? -31.359 6.549 41.370 1.00 68.00 103 ARG A CA 1
ATOM 784 C C . ARG A 1 103 ? -31.026 6.155 42.811 1.00 68.00 103 ARG A C 1
ATOM 786 O O . ARG A 1 103 ? -31.923 6.180 43.642 1.00 68.00 103 ARG A O 1
ATOM 793 N N . THR A 1 104 ? -29.759 5.862 43.111 1.00 59.00 104 THR A N 1
ATOM 794 C CA . THR A 1 104 ? -29.298 5.551 44.475 1.00 59.00 104 THR A CA 1
ATOM 795 C C . THR A 1 104 ? -29.225 6.786 45.378 1.00 59.00 104 THR A C 1
ATOM 797 O O . THR A 1 104 ? -29.462 6.652 46.562 1.00 59.00 104 THR A O 1
ATOM 800 N N . LYS A 1 105 ? -28.963 7.987 44.835 1.00 58.06 105 LYS A N 1
ATOM 801 C CA . LYS A 1 105 ? -28.978 9.261 45.594 1.00 58.06 105 LYS A CA 1
ATOM 802 C C . LYS A 1 105 ? -30.378 9.835 45.877 1.00 58.06 105 LYS A C 1
ATOM 804 O O . LYS A 1 105 ? -30.488 10.849 46.552 1.00 58.06 105 LYS A O 1
ATOM 809 N N . ARG A 1 106 ? -31.429 9.262 45.279 1.00 56.88 106 ARG A N 1
ATOM 810 C CA . ARG A 1 106 ? -32.835 9.684 45.455 1.00 56.88 106 ARG A CA 1
ATOM 811 C C . ARG A 1 106 ? -33.600 8.834 46.478 1.00 56.88 106 ARG A C 1
ATOM 813 O O . ARG A 1 106 ? -34.783 9.083 46.683 1.00 56.88 106 ARG A O 1
ATOM 820 N N . ARG A 1 107 ? -32.950 7.818 47.041 1.00 50.03 107 ARG A N 1
ATOM 821 C CA . ARG A 1 107 ? -33.399 7.060 48.210 1.00 50.03 107 ARG A CA 1
ATOM 822 C C . ARG A 1 107 ? -32.572 7.505 49.401 1.00 50.03 107 ARG A C 1
ATOM 824 O O . ARG A 1 107 ? -33.143 7.476 50.504 1.00 50.03 107 ARG A O 1
#

pLDDT: mean 75.4, std 10.28, range [41.5, 91.25]

Sequence (107 aa):
MKFKASDLVNRVLLAGLGLAALTQERAKKLVEQLLAIEGAGKGETAAFVGELVKRGKKTQKKLGDLVKKEVAGILSKVDFASKKDIAQLEKRIRKLEAKRTKRTKRR

Radius of gyration: 28.61 Å; chains: 1; bounding box: 58×32×80 Å

Foldseek 3Di:
DCPDVVVVVLVVVVVVCLVVQDDPVNLVVQLVVQVVPPPDDSVVSNVVSVVSNVVSVVVVVVVVVVVVVVVVVVCVVDPNQDPVNVVVVVVVVVVVVVVVVVVVVVD

Secondary structure (DSSP, 8-state):
----HHHHHHHHHHHHHHHS---HHHHHHHHHHHHTSTT--HHHHHHHHHHHHHHHHHHHHHHHHHHHHHHHHHHHHTT---HHHHHHHHHHHHHHHHHHHHHHTT-